Protein AF-A0A1F6ERN2-F1 (afdb_monomer_lite)

Structure (mmCIF, N/CA/C/O backbone):
data_AF-A0A1F6ERN2-F1
#
_entry.id   AF-A0A1F6ERN2-F1
#
loop_
_atom_site.group_PDB
_atom_site.id
_atom_site.type_symbol
_atom_site.label_atom_id
_atom_site.label_alt_id
_atom_site.label_comp_id
_atom_site.label_asym_id
_atom_site.label_entity_id
_atom_site.label_seq_id
_atom_site.pdbx_PDB_ins_code
_atom_site.Cartn_x
_atom_site.Cartn_y
_atom_site.Cartn_z
_atom_site.occupancy
_atom_site.B_iso_or_equiv
_atom_site.auth_seq_id
_atom_site.auth_comp_id
_atom_site.auth_asym_id
_atom_site.auth_atom_id
_atom_site.pdbx_PDB_model_num
ATOM 1 N N . MET A 1 1 ? 3.487 -20.241 7.772 1.00 39.16 1 MET A N 1
ATOM 2 C CA . MET A 1 1 ? 4.482 -19.260 8.247 1.00 39.16 1 MET A CA 1
ATOM 3 C C . MET A 1 1 ? 4.264 -18.010 7.412 1.00 39.16 1 MET A C 1
ATOM 5 O O . MET A 1 1 ? 4.547 -18.054 6.226 1.00 39.16 1 MET A O 1
ATOM 9 N N . ALA A 1 2 ? 3.593 -16.989 7.952 1.00 43.09 2 ALA A N 1
ATOM 10 C CA . ALA A 1 2 ? 3.319 -15.76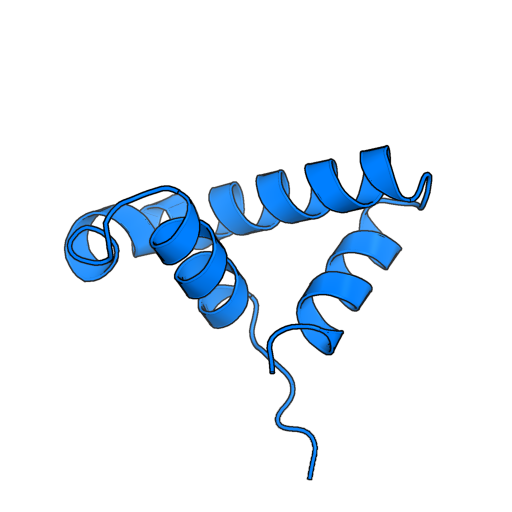3 7.202 1.00 43.09 2 ALA A CA 1
ATOM 11 C C . ALA A 1 2 ? 4.617 -14.956 7.148 1.00 43.09 2 ALA A C 1
ATOM 13 O O . ALA A 1 2 ? 5.045 -14.407 8.162 1.00 43.09 2 ALA A O 1
ATOM 14 N N . THR A 1 3 ? 5.297 -14.977 6.004 1.00 52.03 3 THR A N 1
ATOM 15 C CA . THR A 1 3 ? 6.459 -14.123 5.762 1.00 52.03 3 THR A CA 1
ATOM 16 C C . THR A 1 3 ? 5.970 -12.683 5.852 1.00 52.03 3 THR A C 1
ATOM 18 O O . THR A 1 3 ? 5.092 -12.290 5.089 1.00 52.03 3 THR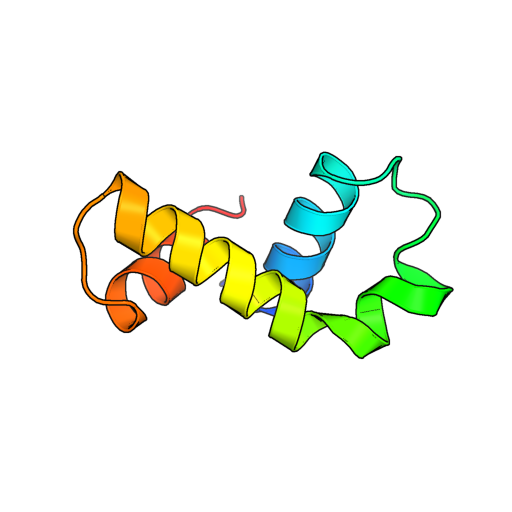 A O 1
ATOM 21 N N . ALA A 1 4 ? 6.450 -11.926 6.840 1.00 53.72 4 ALA A N 1
ATOM 22 C CA . ALA A 1 4 ? 6.079 -10.526 6.986 1.00 53.72 4 ALA A CA 1
ATOM 23 C C . ALA A 1 4 ? 6.503 -9.778 5.718 1.00 53.72 4 ALA A C 1
ATOM 25 O O . ALA A 1 4 ? 7.695 -9.724 5.413 1.00 53.72 4 ALA A O 1
ATOM 26 N N . THR A 1 5 ? 5.536 -9.242 4.973 1.00 65.50 5 THR A N 1
ATOM 27 C CA . THR A 1 5 ? 5.825 -8.489 3.758 1.00 65.50 5 THR A CA 1
ATOM 28 C C . THR A 1 5 ? 6.563 -7.205 4.126 1.00 65.50 5 THR A C 1
ATOM 30 O O . THR A 1 5 ? 6.164 -6.465 5.024 1.00 65.50 5 THR A O 1
ATOM 33 N N . THR A 1 6 ? 7.655 -6.929 3.426 1.00 79.69 6 THR A N 1
ATOM 34 C CA . THR A 1 6 ? 8.437 -5.701 3.567 1.00 79.69 6 THR A CA 1
ATOM 35 C C . THR A 1 6 ? 7.803 -4.542 2.788 1.00 79.69 6 THR A C 1
ATOM 37 O O . THR A 1 6 ? 7.106 -4.734 1.790 1.00 79.69 6 THR A O 1
ATOM 40 N N . ARG A 1 7 ? 8.085 -3.295 3.195 1.00 75.12 7 ARG A N 1
ATOM 41 C CA . ARG A 1 7 ? 7.652 -2.088 2.454 1.00 75.12 7 ARG A CA 1
ATOM 42 C C . ARG A 1 7 ? 8.107 -2.104 0.988 1.00 75.12 7 ARG A C 1
ATOM 44 O O . ARG A 1 7 ? 7.388 -1.627 0.116 1.00 75.12 7 ARG A O 1
ATOM 51 N N . GLU A 1 8 ? 9.277 -2.683 0.717 1.00 72.81 8 GLU A N 1
ATOM 52 C CA . GLU A 1 8 ? 9.830 -2.804 -0.635 1.00 72.81 8 GLU A CA 1
ATOM 53 C C . GLU A 1 8 ? 9.029 -3.775 -1.515 1.00 72.81 8 GLU A C 1
ATOM 55 O O . GLU A 1 8 ? 8.808 -3.509 -2.693 1.00 72.81 8 GLU A O 1
ATOM 60 N N . GLU A 1 9 ? 8.537 -4.878 -0.952 1.00 75.75 9 GLU A N 1
ATOM 61 C CA . GLU A 1 9 ? 7.668 -5.826 -1.661 1.00 75.75 9 GLU A CA 1
ATOM 62 C C . GLU A 1 9 ? 6.292 -5.231 -1.973 1.00 75.75 9 GLU A C 1
ATOM 64 O O . GLU A 1 9 ? 5.787 -5.406 -3.084 1.00 75.75 9 GLU A O 1
ATOM 69 N N . VAL A 1 10 ? 5.712 -4.466 -1.043 1.00 76.44 10 VAL A N 1
ATOM 70 C CA . VAL A 1 10 ? 4.469 -3.724 -1.308 1.00 76.44 10 VAL A CA 1
ATOM 71 C C . VAL A 1 10 ? 4.685 -2.717 -2.439 1.00 76.44 10 VAL A C 1
ATOM 73 O O . VAL A 1 10 ? 3.903 -2.683 -3.388 1.00 76.44 10 VAL A O 1
ATOM 76 N N . ALA A 1 11 ? 5.764 -1.934 -2.386 1.00 75.19 11 ALA A N 1
ATOM 77 C CA . ALA A 1 11 ? 6.089 -0.970 -3.432 1.00 75.19 11 ALA A CA 1
ATOM 78 C C . ALA A 1 11 ? 6.317 -1.644 -4.798 1.00 75.19 11 ALA A C 1
ATOM 80 O O . ALA A 1 11 ? 5.813 -1.148 -5.806 1.00 75.19 11 ALA A O 1
ATOM 81 N N . ARG A 1 12 ? 7.000 -2.801 -4.832 1.00 74.00 12 ARG A N 1
ATOM 82 C CA . ARG A 1 12 ? 7.151 -3.641 -6.036 1.00 74.00 12 ARG A CA 1
ATOM 83 C C . ARG A 1 12 ? 5.806 -4.014 -6.640 1.00 74.00 12 ARG A C 1
ATOM 85 O O . ARG A 1 12 ? 5.603 -3.863 -7.843 1.00 74.00 12 ARG A O 1
ATOM 92 N N . ARG A 1 13 ? 4.879 -4.491 -5.809 1.00 73.88 13 ARG A N 1
ATOM 93 C CA . ARG A 1 13 ? 3.552 -4.931 -6.249 1.00 73.88 13 ARG A CA 1
ATOM 94 C C . ARG A 1 13 ? 2.714 -3.766 -6.767 1.00 73.88 13 ARG A C 1
ATOM 96 O O . ARG A 1 13 ? 2.153 -3.870 -7.852 1.00 73.88 13 ARG A O 1
ATOM 103 N N . VAL A 1 14 ? 2.692 -2.646 -6.044 1.00 72.62 14 VAL A N 1
ATOM 104 C CA . VAL A 1 14 ? 1.997 -1.418 -6.466 1.00 72.62 14 VAL A CA 1
ATOM 105 C C . VAL A 1 14 ? 2.546 -0.933 -7.802 1.00 72.62 14 VAL A C 1
ATOM 107 O O . VAL A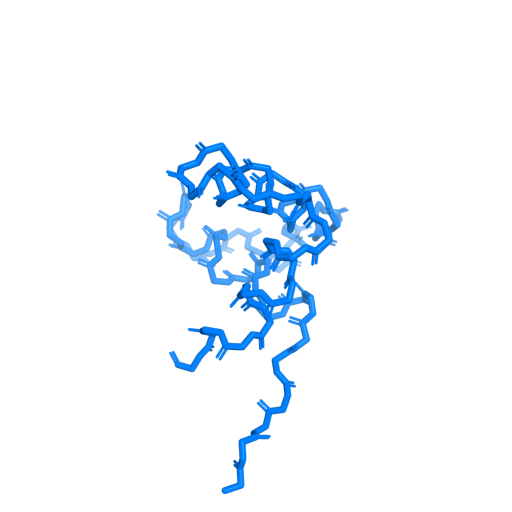 1 14 ? 1.771 -0.670 -8.712 1.00 72.62 14 VAL A O 1
ATOM 110 N N . HIS A 1 15 ? 3.869 -0.889 -7.961 1.00 71.75 15 HIS A N 1
ATOM 111 C CA . HIS A 1 15 ? 4.484 -0.498 -9.223 1.00 71.75 15 HIS A CA 1
ATOM 112 C C . HIS A 1 15 ? 4.159 -1.457 -10.369 1.00 71.75 15 HIS A C 1
ATOM 114 O O . HIS A 1 15 ? 3.852 -0.994 -11.457 1.00 71.75 15 HIS A O 1
ATOM 120 N N . SER A 1 16 ? 4.186 -2.772 -10.143 1.00 67.31 16 SER A N 1
ATOM 121 C CA . SER A 1 16 ? 3.809 -3.777 -11.152 1.00 67.31 16 SER A CA 1
ATOM 122 C C . SER A 1 16 ? 2.334 -3.674 -11.576 1.00 67.31 16 SER A C 1
ATOM 124 O O . SER A 1 16 ? 1.973 -4.008 -12.700 1.00 67.31 16 SER A O 1
ATOM 126 N N . MET A 1 17 ? 1.465 -3.185 -10.687 1.00 66.62 17 MET A N 1
ATOM 127 C CA . MET A 1 17 ? 0.058 -2.926 -10.999 1.00 66.62 17 MET A CA 1
ATOM 128 C C . MET A 1 17 ? -0.164 -1.591 -11.723 1.00 66.62 17 MET A C 1
ATOM 130 O O . MET A 1 17 ? -1.131 -1.467 -12.470 1.00 66.62 17 MET A O 1
ATOM 134 N N . THR A 1 18 ? 0.691 -0.587 -11.501 1.00 65.69 18 THR A N 1
ATOM 135 C CA . THR A 1 18 ? 0.545 0.759 -12.091 1.00 65.69 18 THR A CA 1
ATOM 136 C C . THR A 1 18 ? 1.407 0.988 -13.331 1.00 65.69 18 THR A C 1
ATOM 138 O O . THR A 1 18 ? 1.116 1.870 -14.134 1.00 65.69 18 THR A O 1
ATOM 141 N N . THR A 1 19 ? 2.450 0.187 -13.517 1.00 59.16 19 THR A N 1
ATOM 142 C CA . THR A 1 19 ? 3.370 0.196 -14.657 1.00 59.16 19 THR A CA 1
ATOM 143 C C . THR A 1 19 ? 3.627 -1.250 -15.071 1.00 59.16 19 THR A C 1
ATOM 145 O O . THR A 1 19 ? 3.514 -2.150 -14.249 1.00 59.16 19 THR A O 1
ATOM 148 N N . SER A 1 20 ? 3.964 -1.518 -16.331 1.00 55.94 20 SER A N 1
ATOM 149 C CA . SER A 1 20 ? 4.079 -2.876 -16.893 1.00 55.94 20 SER A CA 1
ATOM 150 C C . SER A 1 20 ? 5.280 -3.709 -16.384 1.00 55.94 20 SER A C 1
ATOM 152 O O . SER A 1 20 ? 5.927 -4.403 -17.164 1.00 55.94 20 SER A O 1
ATOM 154 N N . GLY A 1 21 ? 5.619 -3.637 -15.093 1.00 55.12 21 GLY A N 1
ATO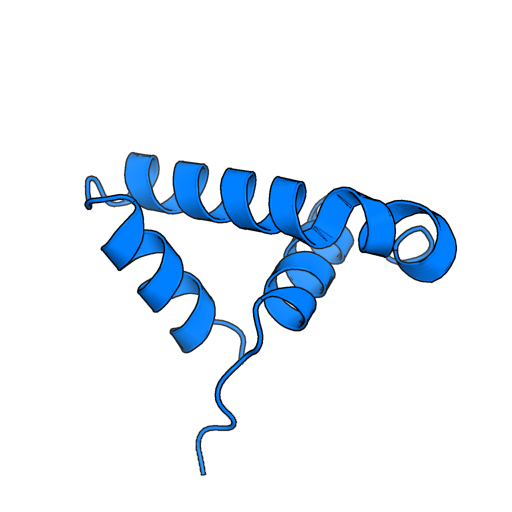M 155 C CA . GLY A 1 21 ? 6.577 -4.491 -14.378 1.00 55.12 21 GLY A CA 1
ATOM 156 C C . GLY A 1 21 ? 8.063 -4.234 -14.659 1.00 55.12 21 GLY A C 1
ATOM 157 O O . GLY A 1 21 ? 8.886 -4.401 -13.766 1.00 55.12 21 GLY A O 1
ATOM 158 N N . ILE A 1 22 ? 8.422 -3.783 -15.863 1.00 55.34 22 ILE A N 1
ATOM 159 C CA . ILE A 1 22 ? 9.818 -3.728 -16.342 1.00 55.34 22 ILE A CA 1
ATOM 160 C C . ILE A 1 22 ? 10.609 -2.536 -15.751 1.00 55.34 22 ILE A C 1
ATOM 162 O O . ILE A 1 22 ? 11.837 -2.541 -15.745 1.00 55.34 22 ILE A O 1
ATOM 166 N N . SER A 1 23 ? 9.937 -1.515 -15.209 1.00 57.66 23 SER A N 1
ATOM 167 C CA . SER A 1 23 ? 10.568 -0.252 -14.778 1.00 57.66 23 SER A CA 1
ATOM 168 C C . SER A 1 23 ? 10.991 -0.206 -13.299 1.00 57.66 23 SER A C 1
ATOM 170 O O . SER A 1 23 ? 11.605 0.783 -12.874 1.00 57.66 23 SER A O 1
ATOM 172 N N . PHE A 1 24 ? 10.705 -1.250 -12.505 1.00 55.81 24 PHE A N 1
ATOM 173 C CA . PHE A 1 24 ? 10.932 -1.196 -11.053 1.00 55.81 24 PHE A CA 1
ATOM 174 C C . PHE A 1 24 ? 12.418 -1.175 -10.689 1.00 55.81 24 PHE A C 1
ATOM 176 O O . PHE A 1 24 ? 12.818 -0.484 -9.751 1.00 55.81 24 PHE A O 1
ATOM 183 N N . ASP A 1 25 ? 13.243 -1.901 -11.444 1.00 57.22 25 ASP A N 1
ATOM 184 C CA . ASP A 1 25 ? 14.654 -2.085 -11.102 1.00 57.22 25 ASP A CA 1
ATOM 185 C C . ASP A 1 25 ? 15.488 -0.808 -11.266 1.00 57.22 25 ASP A C 1
ATOM 187 O O . ASP A 1 25 ? 16.436 -0.612 -10.505 1.00 57.22 25 ASP A O 1
ATOM 191 N N . LEU A 1 26 ? 15.115 0.086 -12.193 1.00 54.50 26 LEU A N 1
ATOM 192 C CA . LEU A 1 26 ? 15.812 1.363 -12.405 1.00 54.50 26 LEU A CA 1
ATOM 193 C C . LEU A 1 26 ? 15.177 2.538 -11.646 1.00 54.50 26 LEU A C 1
ATOM 195 O O . LEU A 1 26 ? 15.895 3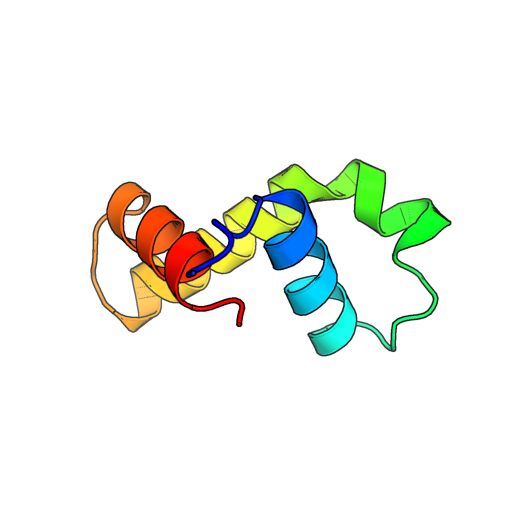.342 -11.059 1.00 54.50 26 LEU A O 1
ATOM 199 N N . PHE A 1 27 ? 13.844 2.648 -11.653 1.00 54.56 27 PHE A N 1
ATOM 200 C CA . PHE A 1 27 ? 13.128 3.808 -11.099 1.00 54.56 27 PHE A CA 1
ATOM 201 C C . PHE A 1 27 ? 12.311 3.464 -9.849 1.00 54.56 27 PHE A C 1
ATOM 203 O O . PHE A 1 27 ? 12.176 4.285 -8.944 1.00 54.56 27 PHE A O 1
ATOM 210 N N . GLY A 1 28 ? 11.803 2.236 -9.748 1.00 57.38 28 GLY A N 1
ATOM 211 C CA . GLY A 1 28 ? 10.952 1.803 -8.638 1.00 57.38 28 GLY A CA 1
ATOM 212 C C . GLY A 1 28 ? 11.649 1.810 -7.278 1.00 57.38 28 GLY A C 1
ATOM 213 O O . GLY A 1 28 ? 11.026 2.198 -6.292 1.00 57.38 28 GLY A O 1
ATOM 214 N N . LYS A 1 29 ? 12.951 1.479 -7.215 1.00 60.53 29 LYS A N 1
ATOM 215 C CA . LYS A 1 29 ? 13.707 1.511 -5.949 1.00 60.53 29 LYS A CA 1
ATOM 216 C C . LYS A 1 29 ? 13.844 2.916 -5.360 1.00 60.53 29 LYS A C 1
ATOM 218 O O . LYS A 1 29 ? 13.653 3.076 -4.155 1.00 60.53 29 LYS A O 1
ATOM 223 N N . VAL A 1 30 ? 14.118 3.921 -6.194 1.00 63.50 30 VAL A N 1
ATOM 224 C CA . VAL A 1 30 ? 14.276 5.326 -5.766 1.00 63.50 30 VAL A CA 1
ATOM 225 C C . VAL A 1 30 ? 12.970 5.864 -5.176 1.00 63.50 30 VAL A C 1
ATOM 227 O O . VAL A 1 30 ? 12.989 6.563 -4.168 1.00 63.50 30 VAL A O 1
ATOM 230 N N . HIS A 1 31 ? 11.835 5.442 -5.734 1.00 67.00 31 HIS A N 1
ATOM 231 C CA . HIS A 1 31 ? 10.505 5.868 -5.302 1.00 67.00 31 HIS A CA 1
ATOM 232 C C . HIS A 1 31 ? 9.810 4.867 -4.364 1.00 67.00 31 HIS A C 1
ATOM 234 O O . HIS A 1 31 ? 8.622 5.013 -4.103 1.00 67.00 31 HIS 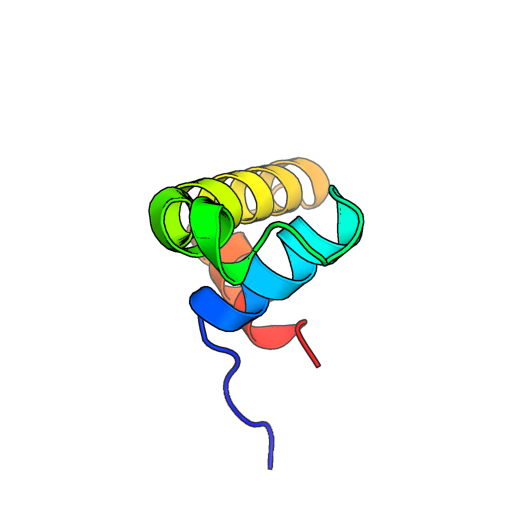A O 1
ATOM 240 N N . THR A 1 32 ? 10.512 3.862 -3.820 1.00 69.25 32 THR A N 1
ATOM 241 C CA . THR A 1 32 ? 9.907 2.796 -2.986 1.00 69.25 32 THR A CA 1
ATOM 242 C C . THR A 1 32 ? 9.075 3.364 -1.836 1.00 69.25 32 THR A C 1
ATOM 244 O O . THR A 1 32 ? 7.939 2.946 -1.616 1.00 69.25 32 THR A O 1
ATOM 247 N N . TYR A 1 33 ? 9.629 4.337 -1.109 1.00 69.81 33 TYR A N 1
ATOM 248 C CA . TYR A 1 33 ? 8.953 4.964 0.027 1.00 69.81 33 TYR A CA 1
ATOM 249 C C . TYR A 1 33 ? 7.766 5.823 -0.406 1.00 69.81 33 TYR A C 1
ATOM 251 O O . TYR A 1 33 ? 6.728 5.806 0.251 1.00 69.81 33 TYR A O 1
ATOM 259 N N . GLU A 1 34 ? 7.894 6.531 -1.527 1.00 73.81 34 GLU A N 1
ATOM 260 C CA . GLU A 1 34 ? 6.819 7.353 -2.078 1.00 73.81 34 GLU A CA 1
ATOM 261 C C . GLU A 1 34 ? 5.671 6.480 -2.585 1.00 73.81 34 GLU A C 1
ATOM 263 O O . GLU A 1 34 ? 4.517 6.751 -2.273 1.00 73.81 34 GLU A O 1
ATOM 268 N N . LEU A 1 35 ? 5.967 5.397 -3.305 1.00 77.12 35 LEU A N 1
ATOM 269 C CA . LEU A 1 35 ? 4.975 4.448 -3.812 1.00 77.12 35 LEU A CA 1
ATOM 270 C C . LEU A 1 35 ? 4.247 3.732 -2.675 1.00 77.12 35 LEU A C 1
ATOM 272 O O . LEU A 1 35 ? 3.022 3.615 -2.709 1.00 77.12 35 LEU A O 1
ATOM 276 N N . PHE A 1 36 ? 4.980 3.300 -1.646 1.00 80.62 36 PHE A N 1
ATOM 277 C CA . PHE A 1 36 ? 4.375 2.740 -0.441 1.00 80.62 36 PHE A CA 1
ATOM 278 C C . PHE A 1 36 ? 3.479 3.769 0.264 1.00 80.62 36 PHE A C 1
ATOM 280 O O . PHE A 1 36 ? 2.344 3.451 0.608 1.00 80.62 36 PHE A O 1
ATOM 287 N N . GLY A 1 37 ? 3.947 5.011 0.418 1.00 79.81 37 GLY A N 1
ATOM 288 C CA . GLY A 1 37 ? 3.174 6.098 1.020 1.00 79.81 37 GLY A CA 1
ATOM 289 C C . GLY A 1 37 ? 1.891 6.426 0.251 1.00 79.81 37 GLY A C 1
ATOM 290 O O . GLY A 1 37 ? 0.833 6.566 0.861 1.00 79.81 37 GLY A O 1
ATOM 291 N N . HIS A 1 38 ? 1.943 6.476 -1.083 1.00 83.75 38 HIS A N 1
ATOM 292 C CA . HIS A 1 38 ? 0.760 6.687 -1.927 1.00 83.75 38 HIS A CA 1
ATOM 293 C C . HIS A 1 38 ? -0.232 5.526 -1.824 1.00 83.75 38 HIS A C 1
ATOM 295 O O . HIS A 1 38 ? -1.438 5.755 -1.724 1.00 83.75 38 HIS A O 1
ATOM 301 N N . ALA A 1 39 ? 0.257 4.284 -1.802 1.00 82.12 39 ALA A N 1
ATOM 302 C CA . ALA A 1 39 ? -0.595 3.119 -1.596 1.00 82.12 39 ALA A CA 1
ATOM 303 C C . ALA A 1 39 ? -1.270 3.157 -0.218 1.00 82.12 39 ALA A C 1
ATOM 305 O O . ALA A 1 39 ? -2.478 2.941 -0.119 1.00 82.12 39 ALA A O 1
ATOM 306 N N . ALA A 1 40 ? -0.518 3.491 0.836 1.00 84.81 40 ALA A N 1
ATOM 307 C CA . ALA A 1 40 ? -1.045 3.612 2.192 1.00 84.81 40 ALA A CA 1
ATOM 308 C C . ALA A 1 40 ? -2.090 4.730 2.290 1.00 84.81 40 ALA A C 1
ATOM 310 O O . ALA A 1 40 ? -3.148 4.525 2.880 1.00 84.81 40 ALA A O 1
ATOM 311 N N . ALA A 1 41 ? -1.855 5.876 1.646 1.00 84.00 41 ALA A N 1
ATOM 312 C CA . ALA A 1 41 ? -2.829 6.960 1.565 1.00 84.00 41 ALA A CA 1
ATOM 313 C C . ALA A 1 41 ? -4.114 6.534 0.833 1.00 84.00 41 ALA A C 1
ATOM 315 O O . ALA A 1 41 ? -5.214 6.834 1.298 1.00 84.00 41 ALA A O 1
ATOM 316 N N . GLY A 1 42 ? -3.997 5.786 -0.270 1.00 84.25 42 GLY A N 1
ATOM 317 C CA . GLY A 1 42 ? -5.145 5.232 -0.991 1.00 84.25 42 GLY A CA 1
ATOM 318 C C . GLY A 1 42 ? -5.983 4.285 -0.128 1.00 84.25 42 GLY A C 1
ATOM 319 O O . GLY A 1 42 ? -7.204 4.428 -0.061 1.00 84.25 42 GLY A O 1
ATOM 320 N N . VAL A 1 43 ? -5.334 3.365 0.592 1.00 86.06 43 VAL A N 1
ATOM 321 C CA . VAL A 1 43 ? -6.000 2.439 1.526 1.00 86.06 43 VAL A CA 1
ATOM 322 C C . VAL A 1 43 ? -6.646 3.196 2.689 1.00 86.06 43 VAL A C 1
ATOM 324 O O . VAL A 1 43 ? -7.797 2.921 3.024 1.00 86.06 43 VAL A O 1
ATOM 327 N N . ALA A 1 44 ? -5.957 4.187 3.260 1.00 90.56 44 ALA A N 1
ATOM 328 C CA . ALA A 1 44 ? -6.485 5.018 4.341 1.00 90.56 44 ALA A CA 1
ATOM 329 C C . ALA A 1 44 ? -7.769 5.751 3.924 1.00 90.56 44 ALA A C 1
ATOM 331 O O . ALA A 1 44 ? -8.752 5.743 4.663 1.00 90.56 44 ALA A O 1
ATOM 332 N N . LEU A 1 45 ? -7.792 6.330 2.718 1.00 88.44 45 LEU A N 1
ATOM 333 C CA . LEU A 1 45 ? -8.969 7.007 2.170 1.00 88.44 45 LEU A CA 1
ATOM 334 C C . LEU A 1 45 ? -10.118 6.033 1.877 1.00 88.44 45 LEU A C 1
ATOM 336 O O . LEU A 1 45 ? -11.264 6.324 2.221 1.00 88.44 45 LEU A O 1
ATOM 340 N N . LEU A 1 46 ? -9.821 4.879 1.271 1.00 88.00 46 LEU A N 1
ATOM 341 C CA . LEU A 1 46 ? -10.824 3.882 0.890 1.00 88.00 46 LEU A CA 1
ATOM 342 C C . LEU A 1 46 ? -11.506 3.258 2.116 1.00 88.00 46 LEU A C 1
ATOM 344 O O . LEU A 1 46 ? -12.727 3.114 2.147 1.00 88.00 46 LEU A O 1
ATOM 348 N N . HIS A 1 47 ? -10.715 2.908 3.131 1.00 87.50 47 HIS A N 1
ATOM 349 C CA . HIS A 1 47 ? -11.191 2.227 4.336 1.00 87.50 47 HIS A CA 1
ATOM 350 C C . HIS A 1 47 ? -11.533 3.181 5.485 1.00 87.50 47 HIS A C 1
ATOM 352 O O . HIS A 1 47 ? -12.067 2.735 6.497 1.00 87.50 47 HIS A O 1
ATOM 358 N N . LYS A 1 48 ? -11.272 4.487 5.329 1.00 93.31 48 LYS A N 1
ATOM 359 C CA . LYS A 1 48 ? -11.461 5.522 6.363 1.00 93.31 48 LYS A CA 1
ATOM 360 C C . LYS A 1 48 ? -10.743 5.185 7.674 1.00 93.31 48 LYS A C 1
ATOM 362 O O . LYS A 1 48 ? -11.282 5.397 8.758 1.00 93.31 48 LYS A O 1
ATOM 367 N N . VAL A 1 49 ? -9.524 4.667 7.559 1.00 92.31 49 VAL A N 1
ATOM 368 C CA . VAL A 1 49 ? -8.662 4.304 8.693 1.00 92.31 49 VAL A CA 1
ATOM 369 C C . VAL A 1 49 ? -7.476 5.266 8.799 1.00 92.31 49 VAL A C 1
ATOM 371 O O . VAL A 1 49 ? -7.102 5.893 7.803 1.00 92.31 49 VAL A O 1
ATOM 374 N N . PRO A 1 50 ? -6.850 5.404 9.980 1.00 93.88 50 PRO A N 1
ATOM 375 C CA . PRO A 1 50 ? -5.606 6.150 10.116 1.00 93.88 50 PRO A CA 1
ATOM 376 C C . PRO A 1 50 ? -4.510 5.604 9.191 1.00 93.88 50 PRO A C 1
ATOM 378 O O . PRO A 1 50 ? -4.412 4.397 8.974 1.00 93.88 50 PRO A O 1
ATOM 381 N N . LEU A 1 51 ? -3.621 6.483 8.715 1.00 87.62 51 LEU A N 1
ATOM 382 C CA . LEU A 1 51 ? -2.529 6.110 7.804 1.00 87.62 51 LEU A CA 1
ATOM 383 C C . LEU A 1 51 ? -1.685 4.940 8.337 1.00 87.62 51 LEU A C 1
ATOM 385 O O . LEU A 1 51 ? -1.343 4.033 7.588 1.00 87.62 51 LEU A O 1
ATOM 389 N N . LYS A 1 52 ? -1.414 4.919 9.646 1.00 89.56 52 LYS A N 1
ATOM 390 C CA . LYS A 1 52 ? -0.660 3.842 10.301 1.00 89.56 52 LYS A CA 1
ATOM 391 C C . LYS A 1 52 ? -1.346 2.475 10.171 1.00 89.56 52 LYS A C 1
ATOM 393 O O . LYS A 1 52 ? -0.679 1.476 9.937 1.00 89.56 52 LYS A O 1
ATOM 398 N N . GLU A 1 53 ? -2.667 2.432 10.300 1.00 88.62 53 GLU A N 1
ATOM 399 C CA . GLU A 1 53 ? -3.435 1.194 10.154 1.00 88.62 53 GLU A CA 1
ATOM 400 C C . GLU A 1 53 ? -3.462 0.740 8.689 1.00 88.62 53 GLU A C 1
ATOM 402 O O . GLU A 1 53 ? -3.281 -0.440 8.404 1.00 88.62 53 GLU A O 1
ATOM 407 N N . ALA A 1 54 ? -3.567 1.681 7.748 1.00 87.38 54 ALA A N 1
ATOM 408 C CA . ALA A 1 54 ? -3.457 1.393 6.320 1.00 87.38 54 ALA A CA 1
ATOM 409 C C . ALA A 1 54 ? -2.080 0.819 5.928 1.00 87.38 54 ALA A C 1
ATOM 411 O O . ALA A 1 54 ? -2.012 -0.122 5.135 1.00 87.38 54 ALA A O 1
ATOM 412 N N . GLU A 1 55 ? -0.985 1.332 6.505 1.00 87.31 55 GLU A N 1
ATOM 413 C CA . GLU A 1 55 ? 0.352 0.747 6.332 1.00 87.31 55 GLU A CA 1
ATOM 414 C C . GLU A 1 55 ? 0.394 -0.705 6.823 1.00 87.31 55 GLU A C 1
ATOM 416 O O . GLU A 1 55 ? 0.890 -1.584 6.120 1.00 87.31 55 GLU A O 1
ATOM 421 N N . GLU A 1 56 ? -0.158 -0.984 8.006 1.00 87.75 56 GLU A N 1
ATOM 422 C CA . GLU A 1 56 ? -0.213 -2.344 8.548 1.00 87.75 56 GLU A CA 1
ATOM 423 C C . GLU A 1 56 ? -1.072 -3.280 7.690 1.00 87.75 56 GLU A C 1
ATOM 425 O O . GLU A 1 56 ? -0.709 -4.441 7.501 1.00 87.75 56 GLU A O 1
ATOM 430 N N . MET A 1 57 ? -2.191 -2.793 7.149 1.00 85.62 57 MET A N 1
ATOM 431 C CA . MET A 1 57 ? -3.038 -3.556 6.230 1.00 85.62 57 MET A CA 1
ATOM 432 C C . MET A 1 57 ? -2.280 -3.935 4.955 1.00 85.62 57 MET A C 1
ATOM 434 O O . MET A 1 57 ? -2.343 -5.088 4.528 1.00 85.62 57 MET A O 1
ATOM 438 N N . LEU A 1 58 ? -1.514 -3.004 4.380 1.00 83.62 58 LEU A N 1
ATOM 439 C CA . LEU A 1 58 ? -0.681 -3.275 3.207 1.00 83.62 58 LEU A CA 1
ATOM 440 C C . LEU A 1 58 ? 0.409 -4.309 3.493 1.00 83.62 58 LEU A C 1
ATOM 442 O O . LEU A 1 58 ? 0.634 -5.205 2.683 1.00 83.62 58 LEU A O 1
ATOM 446 N N . LEU A 1 59 ? 1.051 -4.218 4.658 1.00 83.00 59 LEU A N 1
ATOM 447 C CA . LEU A 1 59 ? 2.088 -5.164 5.075 1.00 83.00 59 LEU A CA 1
ATOM 448 C C . LEU A 1 59 ? 1.523 -6.557 5.406 1.00 83.00 59 LEU A C 1
ATOM 450 O O . LEU A 1 59 ? 2.252 -7.542 5.339 1.00 83.00 59 LEU A O 1
ATOM 454 N N . LYS A 1 60 ? 0.234 -6.659 5.751 1.00 81.12 60 LYS A N 1
ATOM 455 C CA . LYS A 1 60 ? -0.456 -7.937 6.005 1.00 81.12 60 LYS A CA 1
ATOM 456 C C . LYS A 1 60 ? -1.066 -8.559 4.740 1.00 81.12 60 LYS A C 1
ATOM 458 O O . LYS A 1 60 ? -1.224 -9.774 4.693 1.00 81.12 60 LYS A O 1
ATOM 463 N N . GLY A 1 61 ? -1.437 -7.750 3.744 1.00 65.31 61 GLY A N 1
ATOM 464 C CA . GLY A 1 61 ? -2.194 -8.180 2.559 1.00 65.31 61 GLY A CA 1
ATOM 465 C C . GLY A 1 61 ? -1.364 -8.556 1.326 1.00 65.31 61 GLY A C 1
ATOM 466 O O . GLY A 1 61 ? -1.931 -8.983 0.325 1.00 65.31 61 GLY A O 1
ATOM 467 N N . ALA A 1 62 ? -0.042 -8.399 1.360 1.00 58.03 62 ALA A N 1
ATOM 468 C CA . ALA A 1 62 ? 0.818 -8.537 0.185 1.00 58.03 62 ALA A CA 1
ATOM 469 C C . ALA A 1 62 ? 1.291 -9.978 -0.130 1.00 58.03 62 ALA A C 1
ATOM 471 O O . ALA A 1 62 ? 2.320 -10.151 -0.785 1.00 58.03 62 ALA A O 1
ATOM 472 N N . GLY A 1 63 ? 0.500 -10.986 0.257 1.00 46.25 63 GLY A N 1
ATOM 473 C CA . GLY A 1 63 ? 0.659 -12.395 -0.143 1.00 46.25 63 GLY A CA 1
ATOM 474 C C . GLY A 1 63 ? 0.117 -12.727 -1.529 1.00 46.25 63 GLY A C 1
ATOM 475 O O . GLY A 1 63 ? -0.721 -11.951 -2.055 1.00 46.25 63 GLY A O 1
#

Foldseek 3Di:
DQDQADLQLLLQVLCVVVDVNPCCVPVSVVCSVVSSQVQLVVQCVVVVHPSVVSSVVSRRPSD

Secondary structure (DSSP, 8-state):
---PPPHHHHHHHHHHHHS-STTIIIIITTTHHHHHHHHHHHHHHHHT--HHHHHHHHHHH--

Sequence (63 aa):
MATATTREEVARRVHSMTTSGISFDLFGKVHTYELFGHAAAGVALLHKVPLKEAEEMLLKGAG

Radius of gyration: 11.57 Å; chains: 1; bounding box: 27×27×27 Å

pLDDT: mean 72.61, std 13.86, range [39.16, 93.88]

Organism: NCBI:txid1798516